Protein AF-A0A7V2CK82-F1 (afdb_monomer)

Sequence (125 aa):
MTTRARLTTVPWWSSEAFAITMSRLEQIEAMLGEEPQDVFLNFSLAMELASAGRPAEALPAFDHVLELDPKYHVAYLRKGLLLIDLGRLEEARRALTAGAAVAVECGDHHAADQMTGLLATIRGS

Structure (mmCIF, N/CA/C/O backbone):
data_AF-A0A7V2CK82-F1
#
_entry.id   AF-A0A7V2CK82-F1
#
loop_
_atom_site.group_PDB
_atom_site.id
_atom_site.type_symbol
_atom_site.label_atom_id
_atom_site.label_alt_id
_atom_site.label_comp_id
_atom_site.label_asym_id
_atom_site.label_entity_id
_atom_site.label_seq_id
_atom_site.pdbx_PDB_ins_code
_atom_site.Cartn_x
_atom_site.Cartn_y
_atom_site.Cartn_z
_atom_site.occupancy
_atom_site.B_iso_or_equiv
_atom_site.auth_seq_id
_atom_site.auth_comp_id
_atom_site.auth_asym_id
_atom_site.auth_atom_id
_atom_site.pdbx_PDB_model_num
ATOM 1 N N . MET A 1 1 ? 11.623 45.294 29.917 1.00 41.50 1 MET A N 1
ATOM 2 C CA . MET A 1 1 ? 11.638 44.634 28.593 1.00 41.50 1 MET A CA 1
ATOM 3 C C . MET A 1 1 ? 11.879 43.157 28.831 1.00 41.50 1 MET A C 1
ATOM 5 O O . MET A 1 1 ? 13.006 42.742 29.044 1.00 41.50 1 MET A O 1
ATOM 9 N N . THR A 1 2 ? 10.791 42.410 28.977 1.00 37.03 2 THR A N 1
ATOM 10 C CA . THR A 1 2 ? 10.778 41.012 29.406 1.00 37.03 2 THR A CA 1
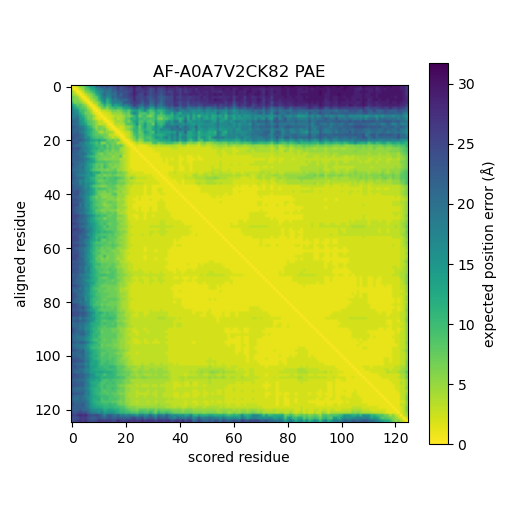ATOM 11 C C . THR A 1 2 ? 11.194 40.104 28.254 1.00 37.03 2 THR A C 1
ATOM 13 O O . THR A 1 2 ? 10.567 40.090 27.196 1.00 37.03 2 THR A O 1
ATOM 16 N N . THR A 1 3 ? 12.271 39.358 28.478 1.00 45.34 3 THR A N 1
ATOM 17 C CA . THR A 1 3 ? 12.764 38.268 27.638 1.00 45.34 3 THR A CA 1
ATOM 18 C C . THR A 1 3 ? 11.650 37.253 27.393 1.00 45.34 3 THR A C 1
ATOM 20 O O . THR A 1 3 ? 11.168 36.608 28.323 1.00 45.34 3 THR A O 1
ATOM 23 N N . ARG A 1 4 ? 11.226 37.110 26.135 1.00 46.59 4 ARG A N 1
ATOM 24 C CA . ARG A 1 4 ? 10.260 36.093 25.712 1.00 46.59 4 ARG A CA 1
ATOM 25 C C . ARG A 1 4 ? 11.002 34.759 25.614 1.00 46.59 4 ARG A C 1
ATOM 27 O O . ARG A 1 4 ? 11.637 34.471 24.603 1.00 46.59 4 ARG A O 1
ATOM 34 N N . ALA A 1 5 ? 10.976 33.980 26.692 1.00 47.84 5 ALA A N 1
ATOM 35 C CA . ALA A 1 5 ? 11.451 32.603 26.682 1.00 47.84 5 ALA A CA 1
ATOM 36 C C . ALA A 1 5 ? 10.609 31.798 25.677 1.00 47.84 5 ALA A C 1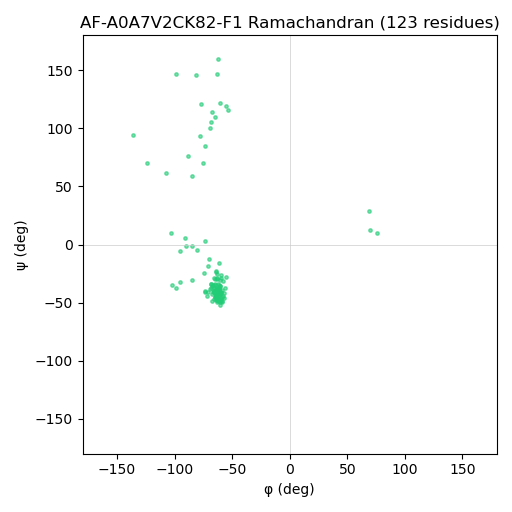
ATOM 38 O O . ALA A 1 5 ? 9.382 31.756 25.782 1.00 47.84 5 ALA A O 1
ATOM 39 N N . ARG A 1 6 ? 11.258 31.192 24.676 1.00 55.25 6 ARG A N 1
ATOM 40 C CA . ARG A 1 6 ? 10.630 30.176 23.825 1.00 55.25 6 ARG A CA 1
ATOM 41 C C . ARG A 1 6 ? 10.422 28.938 24.692 1.00 55.25 6 ARG A C 1
ATOM 43 O O . ARG A 1 6 ? 11.369 28.204 24.947 1.00 55.25 6 ARG A O 1
ATOM 50 N N . LEU A 1 7 ? 9.201 28.744 25.175 1.00 52.81 7 LEU A N 1
ATOM 51 C CA . LEU A 1 7 ? 8.780 27.469 25.739 1.00 52.81 7 LEU A CA 1
ATOM 52 C C . LEU A 1 7 ? 8.712 26.477 24.576 1.00 52.81 7 LEU A C 1
ATOM 54 O O . LEU A 1 7 ? 7.812 26.556 23.745 1.00 52.81 7 LEU A O 1
ATOM 58 N N . THR A 1 8 ? 9.684 25.576 24.478 1.00 56.44 8 THR A N 1
ATOM 59 C CA . THR A 1 8 ? 9.535 24.353 23.689 1.00 56.44 8 THR A CA 1
ATOM 60 C C . THR A 1 8 ? 8.608 23.439 24.481 1.00 56.44 8 THR A C 1
ATOM 62 O O . THR A 1 8 ? 9.059 22.647 25.307 1.00 56.44 8 THR A O 1
ATOM 65 N N . THR A 1 9 ? 7.298 23.624 24.328 1.00 69.75 9 THR A N 1
ATOM 66 C CA . THR A 1 9 ? 6.309 22.697 24.878 1.00 69.75 9 THR A CA 1
ATOM 67 C C . THR A 1 9 ? 6.474 21.370 24.166 1.00 69.75 9 THR A C 1
ATOM 69 O O . THR A 1 9 ? 6.187 21.255 22.978 1.00 69.75 9 THR A O 1
ATOM 72 N N . VAL A 1 10 ? 6.985 20.392 24.906 1.00 66.94 10 VAL A N 1
ATOM 73 C CA . VAL A 1 10 ? 7.005 18.992 24.505 1.00 66.94 10 VAL A CA 1
ATOM 74 C C . VAL A 1 10 ? 5.556 18.597 24.200 1.00 66.94 10 VAL A C 1
ATOM 76 O O . VAL A 1 10 ? 4.700 18.760 25.076 1.00 66.94 10 VAL A O 1
ATOM 79 N N . PRO A 1 11 ? 5.238 18.178 22.968 1.00 72.00 11 PRO A N 1
ATOM 80 C CA . PRO A 1 11 ? 3.862 17.898 22.617 1.00 72.00 11 PRO A CA 1
ATOM 81 C C . PRO A 1 11 ? 3.267 16.751 23.426 1.00 72.00 11 PRO A C 1
ATOM 83 O O . PRO A 1 11 ? 3.960 15.787 23.744 1.00 72.00 11 PRO A O 1
ATOM 86 N N . TRP A 1 12 ? 1.974 16.809 23.733 1.00 68.69 12 TRP A N 1
ATOM 87 C CA . TRP A 1 12 ? 1.304 15.820 24.589 1.00 68.69 12 TRP A CA 1
ATOM 88 C C . TRP A 1 12 ? 1.382 14.379 24.041 1.00 68.69 12 TRP A C 1
ATOM 90 O O . TRP A 1 12 ? 1.416 13.435 24.836 1.00 68.69 12 TRP A O 1
ATOM 100 N N . TRP A 1 13 ? 1.520 14.205 22.719 1.00 64.19 13 TRP A N 1
ATOM 101 C CA . TRP A 1 13 ? 1.725 12.901 22.076 1.00 64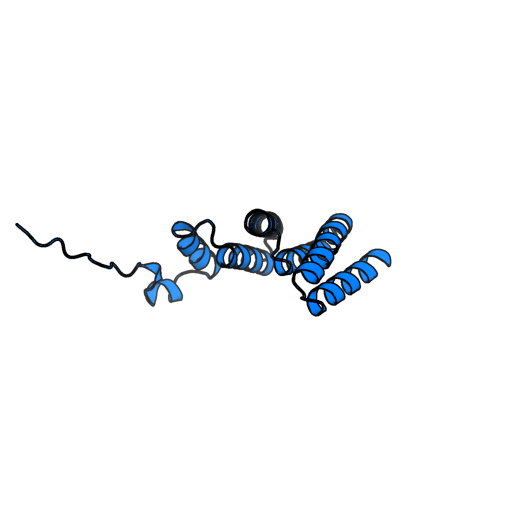.19 13 TRP A CA 1
ATOM 102 C C . TRP A 1 13 ? 3.094 12.260 22.326 1.00 64.19 13 TRP A C 1
ATOM 104 O O . TRP A 1 13 ? 3.290 11.079 22.069 1.00 64.19 13 TRP A O 1
ATOM 114 N N . SER A 1 14 ? 4.054 13.014 22.859 1.00 64.81 14 SER A N 1
ATOM 115 C CA . SER A 1 14 ? 5.371 12.481 23.231 1.00 64.81 14 SER A CA 1
ATOM 116 C C . SER A 1 14 ? 5.444 11.989 24.684 1.00 64.81 14 SER A C 1
ATOM 118 O O . SER A 1 14 ? 6.511 11.605 25.156 1.00 64.81 14 SER A O 1
ATOM 120 N N . SER A 1 15 ? 4.313 11.977 25.403 1.00 76.31 15 SER A N 1
ATOM 121 C CA . SER A 1 15 ? 4.222 11.417 26.755 1.00 76.31 15 SER A CA 1
ATOM 122 C C . SER A 1 15 ? 4.059 9.891 26.740 1.00 76.31 15 SER A C 1
ATOM 124 O O . SER A 1 15 ? 3.363 9.336 25.893 1.00 76.31 15 SER A O 1
ATOM 126 N N . GLU A 1 16 ? 4.630 9.193 27.728 1.00 65.44 16 GLU A N 1
ATOM 127 C CA . GLU A 1 16 ? 4.430 7.739 27.892 1.00 65.44 16 GLU A CA 1
ATOM 128 C C . GLU A 1 16 ? 2.944 7.371 28.050 1.00 65.44 16 GLU A C 1
ATOM 130 O O . GLU A 1 16 ? 2.500 6.325 27.582 1.00 65.44 16 GLU A O 1
ATOM 135 N N . ALA A 1 17 ? 2.144 8.264 28.639 1.00 63.12 17 ALA A N 1
ATOM 136 C CA . ALA A 1 17 ? 0.703 8.078 28.793 1.00 63.12 17 ALA A CA 1
ATOM 137 C C . ALA A 1 17 ? -0.051 8.037 27.446 1.00 63.12 17 ALA A C 1
ATOM 139 O O . ALA A 1 17 ? -1.013 7.275 27.309 1.00 63.12 17 ALA A O 1
ATOM 140 N N . PHE A 1 18 ? 0.396 8.809 26.447 1.00 65.94 18 PHE A N 1
ATOM 141 C CA . PHE A 1 18 ? -0.158 8.783 25.088 1.00 65.94 18 PHE A CA 1
ATOM 142 C C . PHE A 1 18 ? 0.078 7.429 24.412 1.00 65.94 18 PHE A C 1
ATOM 144 O O . PHE A 1 18 ? -0.852 6.842 23.860 1.00 65.94 18 PHE A O 1
ATOM 151 N N . ALA A 1 19 ? 1.299 6.898 24.525 1.00 62.31 19 ALA A N 1
ATOM 152 C CA . ALA A 1 19 ? 1.680 5.630 23.908 1.00 62.31 19 ALA A CA 1
ATOM 153 C C . ALA A 1 19 ? 0.936 4.418 24.502 1.00 62.31 19 ALA A C 1
ATOM 155 O O . ALA A 1 19 ? 0.728 3.430 23.803 1.00 62.31 19 ALA A O 1
ATOM 156 N N . ILE A 1 20 ? 0.536 4.489 25.778 1.00 69.06 20 ILE A N 1
ATOM 157 C CA . ILE A 1 20 ? -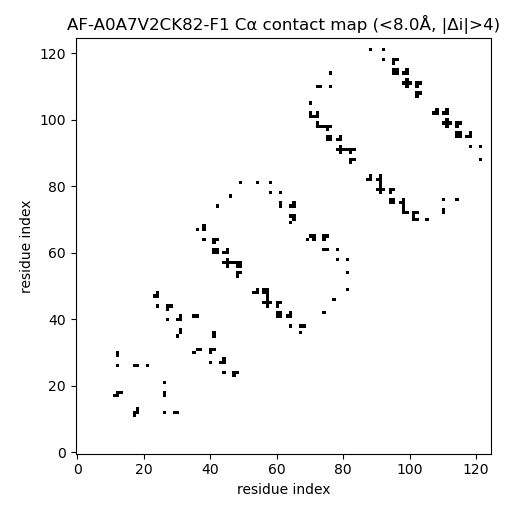0.133 3.387 26.491 1.00 69.06 20 ILE A CA 1
ATOM 158 C C . ILE A 1 20 ? -1.651 3.367 26.244 1.00 69.06 20 ILE A C 1
ATOM 160 O O . ILE A 1 20 ? -2.254 2.296 26.270 1.00 69.06 20 ILE A O 1
ATOM 164 N N . THR A 1 21 ? -2.282 4.525 26.024 1.00 76.50 21 THR A N 1
ATOM 165 C CA . THR A 1 21 ? -3.756 4.627 26.019 1.00 76.50 21 THR A CA 1
ATOM 166 C C . THR A 1 21 ? -4.367 4.523 24.624 1.00 76.50 21 THR A C 1
ATOM 168 O O . THR A 1 21 ? -5.477 4.016 24.487 1.00 76.50 21 THR A O 1
ATOM 171 N N . MET A 1 22 ? -3.670 4.998 23.592 1.00 80.12 22 MET A N 1
ATOM 172 C CA . MET A 1 22 ? -4.234 5.091 22.246 1.00 80.12 22 MET A CA 1
ATOM 173 C C . MET A 1 22 ? -3.814 3.930 21.352 1.00 80.12 22 MET A C 1
ATOM 175 O O . MET A 1 22 ? -2.681 3.447 21.421 1.00 80.12 22 MET A O 1
ATOM 179 N N . SER A 1 23 ? -4.711 3.533 20.454 1.00 89.44 23 SER A N 1
ATOM 180 C CA . SER A 1 23 ? -4.411 2.598 19.374 1.00 89.44 23 SER A CA 1
ATOM 181 C C . SER A 1 23 ? -3.352 3.161 18.422 1.00 89.44 23 SER A C 1
ATOM 183 O O . SER A 1 23 ? -3.144 4.371 18.320 1.00 89.44 23 SER A O 1
ATOM 185 N N . ARG A 1 24 ? -2.689 2.275 17.669 1.00 90.12 24 ARG A N 1
ATOM 186 C CA . ARG A 1 24 ? -1.679 2.675 16.679 1.00 90.12 24 ARG A CA 1
ATOM 187 C C . ARG A 1 24 ? -2.231 3.668 15.650 1.00 90.12 24 ARG A C 1
ATOM 189 O O . ARG A 1 24 ? -1.523 4.592 15.262 1.00 90.12 24 ARG A O 1
ATOM 196 N N . LEU A 1 25 ? -3.488 3.490 15.251 1.00 92.25 25 LEU A N 1
ATOM 197 C CA . LEU A 1 25 ? -4.170 4.347 14.288 1.00 92.25 25 LEU A CA 1
ATOM 198 C C . LEU A 1 25 ? -4.398 5.757 14.849 1.00 92.25 25 LEU A C 1
ATOM 200 O O . LEU A 1 25 ? -3.993 6.726 14.217 1.00 92.25 25 LEU A O 1
ATOM 204 N N . GLU A 1 26 ? -4.925 5.866 16.071 1.00 91.12 26 GLU A N 1
ATOM 205 C CA . GLU A 1 26 ? -5.113 7.159 16.749 1.00 91.12 26 GLU A CA 1
ATOM 206 C C . GLU A 1 26 ? -3.780 7.898 16.954 1.00 91.12 26 GLU A C 1
ATOM 208 O O . GLU A 1 26 ? -3.717 9.121 16.844 1.00 91.12 26 GLU A O 1
ATOM 213 N N . GLN A 1 27 ? -2.691 7.168 17.232 1.00 91.00 27 GLN A N 1
ATOM 214 C CA . GLN A 1 27 ? -1.360 7.771 17.362 1.00 91.00 27 GLN A CA 1
ATOM 215 C C . GLN A 1 27 ? -0.890 8.388 16.041 1.00 91.00 27 GLN A C 1
ATOM 217 O O . GLN A 1 27 ? -0.388 9.511 16.039 1.00 91.00 27 GLN A O 1
ATOM 222 N N . ILE A 1 28 ? -1.070 7.677 14.924 1.00 93.94 28 ILE A N 1
ATOM 223 C CA . ILE A 1 28 ? -0.694 8.170 13.593 1.00 93.94 28 ILE A CA 1
ATOM 224 C C . ILE A 1 28 ? -1.543 9.386 13.209 1.00 93.94 28 ILE A C 1
ATOM 226 O O . ILE A 1 28 ? -0.991 10.386 12.757 1.00 93.94 28 ILE A O 1
ATOM 230 N N . GLU A 1 29 ? -2.859 9.338 13.425 1.00 92.75 29 GLU A N 1
ATOM 231 C CA . GLU A 1 29 ? -3.765 10.456 13.125 1.00 92.75 29 GLU A CA 1
ATOM 232 C C . GLU A 1 29 ? -3.419 11.715 13.930 1.00 92.75 29 GLU A C 1
ATOM 234 O O . GLU A 1 29 ? -3.416 12.817 13.381 1.00 92.75 29 GLU A O 1
ATOM 239 N N . ALA A 1 30 ? -3.057 11.568 15.208 1.00 91.38 30 ALA A N 1
ATOM 240 C CA . ALA A 1 30 ? -2.605 12.691 16.025 1.00 91.38 30 ALA A CA 1
ATOM 241 C C . ALA A 1 30 ? -1.319 13.331 15.474 1.00 91.38 30 ALA A C 1
ATOM 243 O O . ALA A 1 30 ? -1.222 14.555 15.424 1.00 91.38 30 ALA A O 1
ATOM 244 N N . MET A 1 31 ? -0.351 12.522 15.026 1.00 92.25 31 MET A N 1
ATOM 245 C CA . MET A 1 31 ? 0.886 13.025 14.412 1.00 92.25 31 MET A CA 1
ATOM 246 C C . MET A 1 31 ? 0.615 13.720 13.069 1.00 92.25 31 MET A C 1
ATOM 248 O O . MET A 1 31 ? 1.164 14.787 12.802 1.00 92.25 31 MET A O 1
ATOM 252 N N . LEU A 1 32 ? -0.283 13.160 12.253 1.00 93.75 32 LEU A N 1
ATOM 253 C CA . LEU A 1 32 ? -0.726 13.770 10.996 1.00 93.75 32 LEU A CA 1
ATOM 254 C C . LEU A 1 32 ? -1.475 15.093 11.205 1.00 93.75 32 LEU A C 1
ATOM 256 O O . LEU A 1 32 ? -1.500 15.919 10.300 1.00 93.75 32 LEU A O 1
ATOM 260 N N . GLY A 1 33 ? -2.055 15.334 12.383 1.00 92.38 33 GLY A N 1
ATOM 261 C CA . GLY A 1 33 ? -2.631 16.638 12.723 1.00 92.38 33 GLY A CA 1
ATOM 262 C C . GLY A 1 33 ? -1.611 17.784 12.677 1.00 92.38 33 GLY A C 1
ATOM 263 O O . GLY A 1 33 ? -1.976 18.918 12.372 1.00 92.38 33 GLY A O 1
ATOM 264 N N . GLU A 1 34 ? -0.337 17.483 12.930 1.00 91.06 34 GLU A N 1
ATOM 265 C CA . GLU A 1 34 ? 0.765 18.452 12.935 1.00 91.06 34 GLU A CA 1
ATOM 266 C C . GLU A 1 34 ? 1.547 18.434 11.622 1.00 91.06 34 GLU A C 1
ATOM 268 O O . GLU A 1 34 ? 1.944 19.485 11.115 1.00 91.06 34 GLU A O 1
ATOM 273 N N . GLU A 1 35 ? 1.722 17.244 11.039 1.00 92.94 35 GLU A N 1
ATOM 274 C CA . GLU A 1 35 ? 2.436 17.033 9.777 1.00 92.94 35 GLU A CA 1
ATOM 275 C C . GLU A 1 35 ? 1.543 16.313 8.743 1.00 92.94 35 GLU A C 1
ATOM 277 O O . GLU A 1 35 ? 1.795 15.157 8.398 1.00 92.94 35 GLU A O 1
ATOM 282 N N . PRO A 1 36 ? 0.501 16.974 8.187 1.00 93.69 36 PRO A N 1
ATOM 283 C CA . PRO A 1 36 ? -0.515 16.297 7.368 1.00 93.69 36 PRO A CA 1
ATOM 284 C C . PRO A 1 36 ? 0.012 15.690 6.068 1.00 93.69 36 PRO A C 1
ATOM 286 O O . PRO A 1 36 ? -0.597 14.786 5.505 1.00 93.69 36 PRO A O 1
ATOM 289 N N . GLN A 1 37 ? 1.130 16.211 5.567 1.00 96.31 37 GLN A N 1
ATOM 290 C CA . GLN A 1 37 ? 1.736 15.816 4.295 1.00 96.31 37 GLN A CA 1
ATOM 291 C C . GLN A 1 37 ? 2.961 14.917 4.483 1.00 96.31 37 GLN A C 1
ATOM 293 O O . GLN A 1 37 ? 3.690 14.677 3.521 1.00 96.31 37 GLN A O 1
ATOM 298 N N . ASP A 1 38 ? 3.217 14.426 5.699 1.00 97.06 38 ASP A N 1
ATOM 299 C CA . ASP A 1 38 ? 4.307 13.480 5.905 1.00 97.06 38 ASP A CA 1
ATOM 300 C C . ASP A 1 38 ? 3.983 12.155 5.197 1.00 97.06 38 ASP A C 1
ATOM 302 O O . ASP A 1 38 ? 3.029 11.443 5.530 1.00 97.06 38 ASP A O 1
ATOM 306 N N . VAL A 1 39 ? 4.776 11.842 4.173 1.00 97.38 39 VAL A N 1
ATOM 307 C CA . VAL A 1 39 ? 4.589 10.668 3.309 1.00 97.38 39 VAL A CA 1
ATOM 308 C C . VAL A 1 39 ? 4.682 9.373 4.117 1.00 97.38 39 VAL A C 1
ATOM 310 O O . VAL A 1 39 ? 3.929 8.429 3.872 1.00 97.38 39 VAL A O 1
ATOM 313 N N . PHE A 1 40 ? 5.576 9.316 5.106 1.00 96.19 40 PHE A N 1
ATOM 314 C CA . PHE A 1 40 ? 5.810 8.116 5.902 1.00 96.19 40 PHE A CA 1
ATOM 315 C C . PHE A 1 40 ? 4.670 7.852 6.893 1.00 96.19 40 PHE A C 1
ATOM 317 O O . PHE A 1 40 ? 4.250 6.702 7.058 1.00 96.19 40 PHE A O 1
ATOM 324 N N . LEU A 1 41 ? 4.127 8.893 7.523 1.00 96.75 41 LEU A N 1
ATOM 325 C CA . LEU A 1 41 ? 2.962 8.796 8.400 1.00 96.75 41 LEU A CA 1
ATOM 326 C C . LEU A 1 41 ? 1.702 8.437 7.616 1.00 96.75 41 LEU A C 1
ATOM 328 O O . LEU A 1 41 ? 0.972 7.541 8.035 1.00 96.75 41 LEU A O 1
ATOM 332 N N . ASN A 1 42 ? 1.485 9.041 6.446 1.00 98.19 42 ASN A N 1
ATOM 333 C CA . ASN A 1 42 ? 0.369 8.676 5.570 1.00 98.19 42 ASN A CA 1
ATOM 334 C C . ASN A 1 42 ? 0.482 7.223 5.073 1.00 98.19 42 ASN A C 1
ATOM 336 O O . ASN A 1 42 ? -0.505 6.485 5.057 1.00 98.19 42 ASN A O 1
ATOM 340 N N . PHE A 1 43 ? 1.693 6.759 4.746 1.00 98.56 43 PHE A N 1
ATOM 341 C CA . PHE A 1 43 ? 1.927 5.355 4.403 1.00 98.56 43 PHE A CA 1
ATOM 342 C C . PHE A 1 43 ? 1.690 4.418 5.592 1.00 98.56 43 PHE A C 1
ATOM 344 O O . PHE A 1 43 ? 1.083 3.356 5.436 1.00 98.56 43 PHE A O 1
ATOM 351 N N . SER A 1 44 ? 2.112 4.824 6.790 1.00 98.12 44 SER A N 1
ATOM 352 C CA . SER A 1 44 ? 1.845 4.083 8.024 1.00 98.12 44 SER A CA 1
ATOM 353 C C . SER A 1 44 ? 0.342 3.975 8.293 1.00 98.12 44 SER A C 1
ATOM 355 O O . SER A 1 44 ? -0.133 2.889 8.611 1.00 98.12 44 SER A O 1
ATOM 357 N N . LEU A 1 45 ? -0.420 5.055 8.095 1.00 98.12 45 LEU A N 1
ATOM 358 C CA . LEU A 1 45 ? -1.879 5.048 8.214 1.00 98.12 45 LEU A CA 1
ATOM 359 C C . LEU A 1 45 ? -2.511 4.046 7.239 1.00 98.12 45 LEU A C 1
ATOM 361 O O . LEU A 1 45 ? -3.319 3.214 7.649 1.00 98.12 45 LEU A O 1
ATOM 365 N N . ALA A 1 46 ? -2.108 4.076 5.966 1.00 98.44 46 ALA A N 1
ATOM 366 C CA . ALA A 1 46 ? -2.619 3.156 4.951 1.00 98.44 46 ALA A CA 1
ATOM 367 C C . ALA A 1 46 ? -2.345 1.681 5.305 1.00 98.44 46 ALA A C 1
ATOM 369 O O . ALA A 1 46 ? -3.225 0.827 5.168 1.00 98.44 46 ALA A O 1
ATOM 370 N N . MET A 1 47 ? -1.145 1.383 5.812 1.00 98.50 47 MET A N 1
ATOM 371 C CA . MET A 1 47 ? -0.765 0.045 6.272 1.00 98.50 47 MET A CA 1
ATOM 372 C C . MET A 1 47 ? -1.589 -0.421 7.478 1.00 98.50 47 MET A C 1
ATOM 374 O O . MET A 1 47 ? -2.060 -1.559 7.489 1.00 98.50 47 MET A O 1
ATOM 378 N N . GLU A 1 48 ? -1.800 0.443 8.472 1.00 98.06 48 GLU A N 1
ATOM 379 C CA . GLU A 1 48 ? -2.613 0.117 9.650 1.00 98.06 48 GLU A CA 1
ATOM 380 C C . GLU A 1 48 ? -4.086 -0.096 9.287 1.00 98.06 48 GLU A C 1
ATOM 382 O O . GLU A 1 48 ? -4.700 -1.054 9.754 1.00 98.06 48 GLU A O 1
ATOM 387 N N . LEU A 1 49 ? -4.646 0.724 8.392 1.00 98.12 49 LEU A N 1
ATOM 388 C CA . LEU A 1 49 ? -6.003 0.536 7.869 1.00 98.12 49 LEU A CA 1
ATOM 389 C C . LEU A 1 49 ? -6.148 -0.807 7.138 1.00 98.12 49 LEU A C 1
ATOM 391 O O . LEU A 1 49 ? -7.142 -1.512 7.329 1.00 98.12 49 LEU A O 1
ATOM 395 N N . ALA A 1 50 ? -5.154 -1.189 6.329 1.00 98.00 50 ALA A N 1
ATOM 396 C CA . ALA A 1 50 ? -5.149 -2.478 5.642 1.00 98.00 50 ALA A CA 1
ATOM 397 C 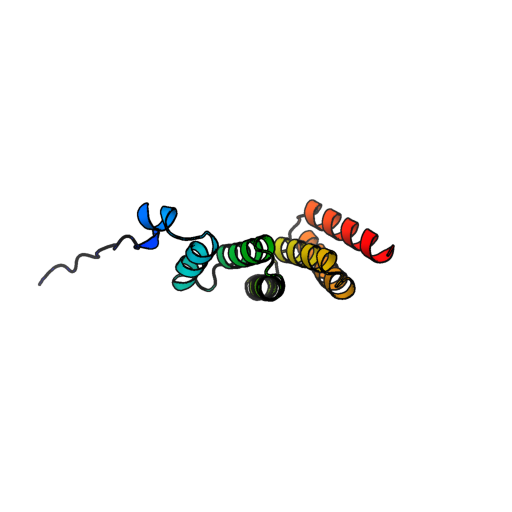C . ALA A 1 50 ? -5.094 -3.646 6.642 1.00 98.00 50 ALA A C 1
ATOM 399 O O . ALA A 1 50 ? -5.894 -4.576 6.545 1.00 98.00 50 ALA A O 1
ATOM 400 N N . SER A 1 51 ? -4.203 -3.563 7.636 1.00 96.44 51 SER A N 1
ATOM 401 C CA . SER A 1 51 ? -4.052 -4.561 8.706 1.00 96.44 51 SER A CA 1
ATOM 402 C C . SER A 1 51 ? -5.318 -4.702 9.560 1.00 96.44 51 SER A C 1
ATOM 404 O O . SER A 1 51 ? -5.719 -5.806 9.923 1.00 96.44 51 SER A O 1
ATOM 406 N N . ALA A 1 52 ? -6.011 -3.589 9.812 1.00 96.12 52 ALA A N 1
ATOM 407 C CA . ALA A 1 52 ? -7.277 -3.550 10.538 1.00 96.12 52 ALA A CA 1
ATOM 408 C C . ALA A 1 52 ? -8.479 -4.077 9.728 1.00 96.12 52 ALA A C 1
ATOM 410 O O . ALA A 1 52 ? -9.612 -4.007 10.204 1.00 96.12 52 ALA A O 1
ATOM 411 N N . GLY A 1 53 ? -8.274 -4.569 8.500 1.00 96.50 53 GLY A N 1
ATOM 412 C CA . GLY A 1 53 ? -9.355 -5.068 7.652 1.00 96.50 53 GLY A CA 1
ATOM 413 C C . GLY A 1 53 ? -10.291 -3.964 7.156 1.00 96.50 53 GLY A C 1
ATOM 414 O O . GLY A 1 53 ? -11.467 -4.227 6.908 1.00 96.50 53 GLY A O 1
ATOM 415 N N . ARG A 1 54 ? -9.781 -2.732 6.993 1.00 98.06 54 ARG A N 1
ATOM 416 C CA . ARG A 1 54 ? -10.512 -1.556 6.482 1.00 98.06 54 ARG A CA 1
ATOM 417 C C . ARG A 1 54 ? -10.055 -1.194 5.057 1.00 98.06 54 ARG A C 1
ATOM 419 O O . ARG A 1 54 ? -9.554 -0.093 4.819 1.00 98.06 54 ARG A O 1
ATOM 426 N N . PRO A 1 55 ? -10.226 -2.086 4.059 1.00 97.81 55 PRO A N 1
ATOM 427 C CA . PRO A 1 55 ? -9.706 -1.880 2.704 1.00 97.81 55 PRO A CA 1
ATOM 428 C C . PRO A 1 55 ? -10.315 -0.668 1.988 1.00 97.81 55 PRO A C 1
ATOM 430 O O . PRO A 1 55 ? -9.655 -0.057 1.150 1.00 97.81 55 PRO A O 1
ATOM 433 N N . ALA A 1 56 ? -11.562 -0.313 2.318 1.00 97.94 56 ALA A N 1
ATOM 434 C CA . ALA A 1 56 ? -12.250 0.845 1.750 1.00 97.94 56 ALA A CA 1
ATOM 435 C C . ALA A 1 56 ? -11.562 2.176 2.100 1.00 97.94 56 ALA A C 1
ATOM 437 O O . ALA A 1 56 ? -11.688 3.135 1.347 1.00 97.94 56 ALA A O 1
ATOM 438 N N . GLU A 1 57 ? -10.817 2.215 3.205 1.00 98.12 57 GLU A N 1
ATOM 439 C CA . GLU A 1 57 ? -10.082 3.392 3.676 1.00 98.12 57 GLU A CA 1
ATOM 440 C C . GLU A 1 57 ? -8.587 3.280 3.360 1.00 98.12 57 GLU A C 1
ATOM 442 O O . GLU A 1 57 ? -7.951 4.264 2.995 1.00 98.12 57 GLU A O 1
ATOM 447 N N . ALA A 1 58 ? -8.028 2.068 3.408 1.00 98.56 58 ALA A N 1
ATOM 448 C CA . ALA A 1 58 ? -6.624 1.833 3.086 1.00 98.56 58 ALA A CA 1
ATOM 449 C C . ALA A 1 58 ? -6.278 2.162 1.625 1.00 98.56 58 ALA A C 1
ATOM 451 O O . ALA A 1 58 ? -5.237 2.754 1.356 1.00 98.56 58 ALA A O 1
ATOM 452 N N . LEU A 1 59 ? -7.138 1.795 0.666 1.00 98.62 59 LEU A N 1
ATOM 453 C CA . LEU A 1 59 ? -6.893 2.066 -0.755 1.00 98.62 59 LEU A CA 1
ATOM 454 C C . LEU A 1 59 ? -6.770 3.566 -1.077 1.00 98.62 59 LEU A C 1
ATOM 456 O O . LEU A 1 59 ? -5.755 3.929 -1.673 1.00 98.62 59 LEU A O 1
ATOM 460 N N . PRO A 1 60 ? -7.719 4.438 -0.680 1.00 98.31 60 PRO A N 1
ATOM 461 C CA . PRO A 1 60 ? -7.557 5.875 -0.875 1.00 98.31 60 PRO A CA 1
ATOM 462 C C . PRO A 1 60 ? -6.396 6.457 -0.056 1.00 98.31 60 PRO A C 1
ATOM 464 O O . PRO A 1 60 ? -5.761 7.399 -0.517 1.00 98.31 60 PRO A O 1
ATOM 467 N N . ALA A 1 61 ? -6.051 5.886 1.104 1.00 98.12 61 ALA A N 1
ATOM 468 C CA . ALA A 1 61 ? -4.859 6.304 1.844 1.00 98.12 61 ALA A CA 1
ATOM 469 C C . ALA A 1 61 ? -3.557 5.986 1.078 1.00 98.12 61 ALA A C 1
ATOM 471 O O . ALA A 1 61 ? -2.662 6.825 1.019 1.00 98.12 61 ALA A O 1
ATOM 472 N N . PHE A 1 62 ? -3.457 4.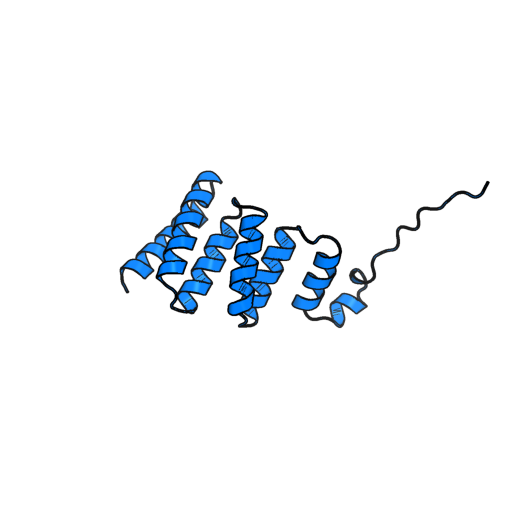821 0.423 1.00 98.69 62 PHE A N 1
ATOM 473 C CA . PHE A 1 62 ? -2.335 4.537 -0.481 1.00 98.69 62 PHE A CA 1
ATOM 474 C C . PHE A 1 62 ? -2.314 5.481 -1.684 1.00 98.69 62 PHE A C 1
ATOM 476 O O . PHE A 1 62 ? -1.236 5.904 -2.087 1.00 98.69 62 PHE A O 1
ATOM 483 N N . ASP A 1 63 ? -3.473 5.822 -2.250 1.00 98.62 63 ASP A N 1
ATOM 484 C CA . ASP A 1 63 ? -3.544 6.816 -3.325 1.00 98.62 63 ASP A CA 1
ATOM 485 C C . ASP A 1 63 ? -3.029 8.179 -2.873 1.00 98.62 63 ASP A C 1
ATOM 487 O O . ASP A 1 63 ? -2.221 8.782 -3.571 1.00 98.62 63 ASP A O 1
ATOM 491 N N . HIS A 1 64 ? -3.387 8.611 -1.666 1.00 98.25 64 HIS A N 1
ATOM 492 C CA . HIS A 1 64 ? -2.887 9.862 -1.115 1.00 98.25 64 HIS A CA 1
ATOM 493 C C . HIS A 1 64 ? -1.357 9.871 -0.949 1.00 98.25 64 HIS A C 1
ATOM 495 O O . HIS A 1 64 ? -0.699 10.849 -1.299 1.00 98.25 64 HIS A O 1
ATOM 501 N N . VAL A 1 65 ? -0.759 8.763 -0.496 1.00 98.75 65 VAL A N 1
ATOM 502 C CA . VAL A 1 65 ? 0.710 8.620 -0.444 1.00 98.75 65 VAL A CA 1
ATOM 503 C C . VAL A 1 65 ? 1.331 8.817 -1.826 1.00 98.75 65 VAL A C 1
ATOM 505 O O . VAL A 1 65 ? 2.348 9.494 -1.948 1.00 98.75 65 VAL A O 1
ATOM 508 N N . LEU A 1 66 ? 0.711 8.257 -2.865 1.00 98.56 66 LEU A N 1
ATOM 509 C CA . LEU A 1 66 ? 1.187 8.351 -4.246 1.00 98.56 66 LEU A CA 1
ATOM 510 C C . LEU A 1 66 ? 0.949 9.728 -4.881 1.00 98.56 66 LEU A C 1
ATOM 512 O O . LEU A 1 66 ? 1.669 10.101 -5.804 1.00 98.56 66 LEU A O 1
ATOM 516 N N . GLU A 1 67 ? -0.030 10.490 -4.396 1.00 98.38 67 GLU A N 1
ATOM 517 C CA . GLU A 1 67 ? -0.213 11.900 -4.753 1.00 98.38 67 GLU A CA 1
ATOM 518 C C . GLU A 1 67 ? 0.886 12.782 -4.145 1.00 98.38 67 GLU A C 1
ATOM 520 O O . GLU A 1 67 ? 1.386 13.685 -4.818 1.00 98.38 67 GLU A O 1
ATOM 525 N N . LEU A 1 68 ? 1.269 12.520 -2.889 1.00 98.12 68 LEU A N 1
ATOM 526 C CA . LEU A 1 68 ? 2.335 13.248 -2.195 1.00 98.12 68 LEU A CA 1
ATOM 527 C C . LEU A 1 68 ? 3.723 12.896 -2.745 1.00 98.12 68 LEU A C 1
ATOM 529 O O . LEU A 1 68 ? 4.543 13.785 -2.978 1.00 98.12 68 LEU A O 1
ATOM 533 N N . ASP A 1 69 ? 3.979 11.606 -2.966 1.00 98.25 69 ASP A N 1
ATOM 534 C CA . ASP A 1 69 ? 5.215 11.097 -3.550 1.00 98.25 69 ASP A CA 1
ATOM 535 C C . ASP A 1 69 ? 4.931 10.008 -4.602 1.00 98.25 69 ASP A C 1
ATOM 537 O O . ASP A 1 69 ? 4.863 8.811 -4.291 1.00 98.25 69 ASP A O 1
ATOM 541 N N . PRO A 1 70 ? 4.848 10.393 -5.890 1.00 98.25 70 PRO A N 1
ATOM 542 C CA . PRO A 1 70 ? 4.664 9.449 -6.987 1.00 98.25 70 PRO A CA 1
ATOM 543 C C . PRO A 1 70 ? 5.798 8.428 -7.134 1.00 98.25 70 PRO A C 1
ATOM 545 O O . PRO A 1 70 ? 5.616 7.431 -7.837 1.00 98.25 70 PRO A O 1
ATOM 548 N N . LYS A 1 71 ? 6.962 8.665 -6.508 1.00 97.75 71 LYS A N 1
ATOM 549 C CA . LYS A 1 71 ? 8.117 7.762 -6.539 1.00 97.75 71 LYS A CA 1
ATOM 550 C C . LYS A 1 71 ? 8.118 6.738 -5.408 1.00 97.75 71 LYS A C 1
ATOM 552 O O . LYS A 1 71 ? 9.002 5.885 -5.374 1.00 97.75 71 LYS A O 1
ATOM 557 N N . TYR A 1 72 ? 7.125 6.765 -4.520 1.00 97.94 72 TYR A N 1
ATOM 558 C CA . TYR A 1 72 ? 7.016 5.825 -3.409 1.00 97.94 72 TYR A CA 1
ATOM 559 C C . TYR A 1 72 ? 6.536 4.441 -3.891 1.00 97.94 72 TYR A C 1
ATOM 561 O O . TYR A 1 72 ? 5.414 4.002 -3.625 1.00 97.94 72 TYR A O 1
ATOM 569 N N . HIS A 1 73 ? 7.390 3.722 -4.628 1.00 98.06 73 HIS A N 1
ATOM 570 C CA . HIS A 1 73 ? 7.080 2.437 -5.277 1.00 98.06 73 HIS A CA 1
ATOM 571 C C . HIS A 1 73 ? 6.557 1.368 -4.308 1.00 98.06 73 HIS A C 1
ATOM 573 O O . HIS A 1 73 ? 5.743 0.523 -4.684 1.00 98.06 73 HIS A O 1
ATOM 579 N N . VAL A 1 74 ? 6.949 1.444 -3.034 1.00 98.06 74 VAL A N 1
ATOM 580 C CA . VAL A 1 74 ? 6.454 0.562 -1.968 1.00 98.06 74 VAL A CA 1
ATOM 581 C C . VAL A 1 74 ? 4.936 0.704 -1.762 1.00 98.06 74 VAL A C 1
ATOM 583 O O . VAL A 1 74 ? 4.265 -0.300 -1.519 1.00 98.06 74 VAL A O 1
ATOM 586 N N . ALA A 1 75 ? 4.358 1.902 -1.915 1.00 98.56 75 ALA A N 1
ATOM 587 C CA . ALA A 1 75 ? 2.909 2.101 -1.804 1.00 98.56 75 ALA A CA 1
ATOM 588 C C . ALA A 1 75 ? 2.149 1.444 -2.963 1.00 98.56 75 ALA A C 1
ATOM 590 O O . ALA A 1 75 ? 1.117 0.816 -2.722 1.00 98.56 75 ALA A O 1
ATOM 591 N N . TYR A 1 76 ? 2.684 1.474 -4.189 1.00 98.69 76 TYR A N 1
ATOM 592 C CA . TYR A 1 76 ? 2.100 0.731 -5.312 1.00 98.69 76 TYR A CA 1
ATOM 593 C C . TYR A 1 76 ? 2.081 -0.777 -5.055 1.00 98.69 76 TYR A C 1
ATOM 595 O O . TYR A 1 76 ? 1.062 -1.424 -5.300 1.00 98.69 76 TYR A O 1
ATOM 603 N N . LEU A 1 77 ? 3.179 -1.337 -4.533 1.00 98.62 77 LEU A N 1
ATOM 604 C CA . LEU A 1 77 ? 3.261 -2.757 -4.191 1.00 98.62 77 LEU A CA 1
ATOM 605 C C . LEU A 1 77 ? 2.217 -3.138 -3.131 1.00 98.62 77 LEU A C 1
ATOM 607 O O . LEU A 1 77 ? 1.478 -4.106 -3.315 1.00 98.62 77 LEU A O 1
ATOM 611 N N . ARG A 1 78 ? 2.128 -2.376 -2.033 1.00 98.69 78 ARG A N 1
ATOM 612 C CA . ARG A 1 78 ? 1.166 -2.643 -0.949 1.00 98.69 78 ARG A CA 1
ATOM 613 C C . ARG A 1 78 ? -0.279 -2.499 -1.414 1.00 98.69 78 ARG A C 1
ATOM 615 O O . ARG A 1 78 ? -1.086 -3.386 -1.144 1.00 98.69 78 ARG A O 1
ATOM 622 N N . LYS A 1 79 ? -0.581 -1.451 -2.184 1.00 98.69 79 LYS A N 1
ATOM 623 C CA . LYS A 1 79 ? -1.885 -1.265 -2.826 1.00 98.69 79 LYS A CA 1
ATOM 624 C C . LYS A 1 79 ? -2.220 -2.434 -3.755 1.00 98.69 79 LYS A C 1
ATOM 626 O O . LYS A 1 79 ? -3.331 -2.953 -3.710 1.00 98.69 79 LYS A O 1
ATOM 631 N N . GLY A 1 80 ? -1.265 -2.866 -4.578 1.00 98.50 80 GLY A N 1
ATOM 632 C CA . GLY A 1 80 ? -1.419 -3.986 -5.504 1.00 98.50 80 GLY A CA 1
ATOM 633 C C . GLY A 1 80 ? -1.749 -5.301 -4.800 1.00 98.50 80 GLY A C 1
ATOM 634 O O . GLY A 1 80 ? -2.698 -5.971 -5.195 1.00 98.50 80 GLY A O 1
ATOM 635 N N . LEU A 1 81 ? -1.025 -5.633 -3.727 1.00 98.50 81 LEU A N 1
ATOM 636 C CA . LEU A 1 81 ? -1.295 -6.813 -2.896 1.00 98.50 81 LEU A CA 1
ATOM 637 C C . LEU A 1 81 ? -2.693 -6.765 -2.271 1.00 98.50 81 LEU A C 1
ATOM 639 O O . LEU A 1 81 ? -3.456 -7.712 -2.419 1.00 98.50 81 LEU A O 1
ATOM 643 N N . LEU A 1 82 ? -3.065 -5.632 -1.667 1.00 98.62 82 LEU A N 1
ATOM 644 C CA . LEU A 1 82 ? -4.400 -5.465 -1.092 1.00 98.62 82 LEU A CA 1
ATOM 645 C C . LEU A 1 82 ? -5.502 -5.639 -2.151 1.00 98.62 82 LEU A C 1
ATOM 647 O O . LEU A 1 82 ? -6.535 -6.243 -1.888 1.00 98.62 82 LEU A O 1
ATOM 651 N N . LEU A 1 83 ? -5.294 -5.137 -3.370 1.00 98.56 83 LEU A N 1
ATOM 652 C CA . LEU A 1 83 ? -6.249 -5.308 -4.468 1.00 98.56 83 LEU A CA 1
ATOM 653 C C . LEU A 1 83 ? -6.350 -6.763 -4.948 1.00 98.56 83 LEU A C 1
ATOM 655 O O . LEU A 1 83 ? -7.447 -7.181 -5.320 1.00 98.56 83 LEU A O 1
ATOM 659 N N . ILE A 1 84 ? -5.252 -7.529 -4.924 1.00 97.69 84 ILE A N 1
ATOM 660 C CA . ILE A 1 84 ? -5.273 -8.976 -5.194 1.00 97.69 84 ILE A CA 1
ATOM 661 C C . ILE A 1 84 ? -6.132 -9.686 -4.146 1.00 97.69 84 ILE A C 1
ATOM 663 O O . ILE A 1 84 ? -7.032 -10.434 -4.523 1.00 97.69 84 ILE A O 1
ATOM 667 N N . ASP A 1 85 ? -5.913 -9.402 -2.860 1.00 97.06 85 ASP A N 1
ATOM 668 C CA . ASP A 1 85 ? -6.658 -10.024 -1.756 1.00 97.06 85 ASP A CA 1
ATOM 669 C C . ASP A 1 85 ? -8.168 -9.738 -1.840 1.00 97.06 85 ASP A C 1
ATOM 671 O O . ASP A 1 85 ? -8.997 -10.565 -1.465 1.00 97.06 85 ASP A O 1
ATOM 675 N N . LEU A 1 86 ? -8.539 -8.579 -2.391 1.00 97.19 86 LEU A N 1
ATOM 676 C CA . LEU A 1 86 ? -9.929 -8.178 -2.633 1.00 97.19 86 LEU A CA 1
ATOM 677 C C . LEU A 1 86 ? -10.512 -8.707 -3.956 1.00 97.19 86 LEU A C 1
ATOM 679 O O . LEU A 1 86 ? -11.658 -8.394 -4.280 1.00 97.19 86 LEU A O 1
ATOM 683 N N . GLY A 1 87 ? -9.738 -9.439 -4.763 1.00 96.88 87 GLY A N 1
ATOM 684 C CA . GLY A 1 87 ? -10.150 -9.916 -6.088 1.00 96.88 87 GLY A CA 1
ATOM 685 C C . GLY A 1 87 ? -10.285 -8.814 -7.150 1.00 96.88 87 GLY A C 1
ATOM 686 O O . GLY A 1 87 ? -10.816 -9.050 -8.235 1.00 96.88 87 GLY A O 1
ATOM 687 N N . ARG A 1 88 ? -9.795 -7.598 -6.881 1.00 97.75 88 ARG A N 1
ATOM 688 C CA . ARG A 1 88 ? -9.839 -6.440 -7.795 1.00 97.75 88 ARG A CA 1
ATOM 689 C C . ARG A 1 88 ? -8.654 -6.474 -8.763 1.00 97.75 88 ARG A C 1
ATOM 691 O O . ARG A 1 88 ? -7.832 -5.557 -8.818 1.00 97.75 88 ARG A O 1
ATOM 698 N N . LEU A 1 89 ? -8.568 -7.554 -9.538 1.00 97.62 89 LEU A N 1
ATOM 699 C CA . LEU A 1 89 ? -7.373 -7.926 -10.303 1.00 97.62 89 LEU A CA 1
ATOM 700 C C . LEU A 1 89 ? -6.952 -6.892 -11.358 1.00 97.62 89 LEU A C 1
ATOM 702 O O . LEU A 1 89 ? -5.764 -6.616 -11.510 1.00 97.62 89 LEU A O 1
ATOM 706 N N . GLU A 1 90 ? -7.900 -6.255 -12.050 1.00 97.06 90 GLU A N 1
ATOM 707 C CA . GLU A 1 90 ? -7.569 -5.221 -13.044 1.00 97.06 90 GLU A CA 1
ATOM 708 C C . GLU A 1 90 ? -6.959 -3.963 -12.417 1.00 97.06 90 GLU A C 1
ATOM 710 O O . GLU A 1 90 ? -6.083 -3.324 -13.002 1.00 97.06 90 GLU A O 1
ATOM 715 N N . GLU A 1 91 ? -7.402 -3.598 -11.216 1.00 97.94 91 GLU A N 1
ATOM 716 C CA . GLU A 1 91 ? -6.821 -2.484 -10.471 1.00 97.94 91 GLU A CA 1
ATOM 717 C C . GLU A 1 91 ? -5.454 -2.854 -9.908 1.00 97.94 91 GLU A C 1
ATOM 719 O O . GLU A 1 91 ? -4.524 -2.053 -10.017 1.00 97.94 91 GLU A O 1
ATOM 724 N N . ALA A 1 92 ? -5.308 -4.079 -9.389 1.00 98.38 92 ALA A N 1
ATOM 725 C CA . ALA A 1 92 ? -4.020 -4.604 -8.949 1.00 98.38 92 ALA A CA 1
ATOM 726 C C . ALA A 1 92 ? -2.999 -4.573 -10.092 1.00 98.38 92 ALA A C 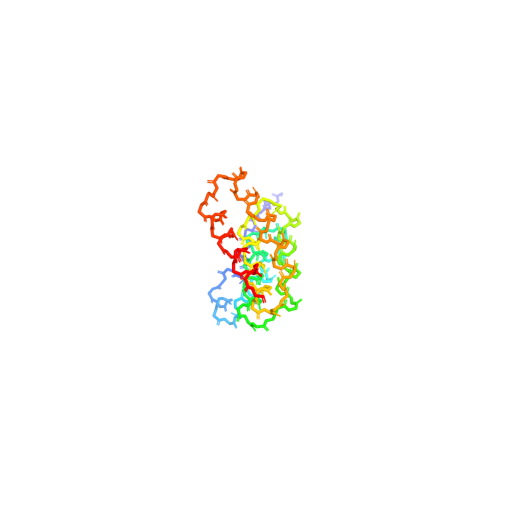1
ATOM 728 O O . ALA A 1 92 ? -1.890 -4.070 -9.921 1.00 98.38 92 ALA A O 1
ATOM 729 N N . ARG A 1 93 ? -3.395 -5.022 -11.290 1.00 98.06 93 ARG A N 1
ATOM 730 C CA . ARG A 1 93 ? -2.548 -5.008 -12.487 1.00 98.06 93 ARG A CA 1
ATOM 731 C C . ARG A 1 93 ? -2.071 -3.600 -12.828 1.00 98.06 93 ARG A C 1
ATOM 733 O O . ARG A 1 93 ? -0.891 -3.421 -13.124 1.00 98.06 93 ARG A O 1
ATOM 740 N N . ARG A 1 94 ? -2.955 -2.598 -12.777 1.00 98.19 94 ARG A N 1
ATOM 741 C CA . ARG A 1 94 ? -2.577 -1.195 -13.012 1.00 98.19 94 ARG A CA 1
ATOM 742 C C . ARG A 1 94 ? -1.586 -0.699 -11.960 1.00 98.19 94 ARG A C 1
ATOM 744 O O . ARG A 1 94 ? -0.539 -0.179 -12.338 1.00 98.19 94 ARG A O 1
ATOM 751 N N . ALA A 1 95 ? -1.886 -0.908 -10.677 1.00 98.25 95 ALA A N 1
ATOM 752 C CA . ALA A 1 95 ? -1.032 -0.463 -9.577 1.00 98.25 95 ALA A CA 1
ATOM 753 C C . ALA A 1 95 ? 0.365 -1.101 -9.639 1.00 98.25 95 ALA A C 1
ATOM 755 O O . ALA A 1 95 ? 1.362 -0.389 -9.601 1.00 98.25 95 ALA A O 1
ATOM 756 N N . LEU A 1 96 ? 0.442 -2.421 -9.820 1.00 98.50 96 LEU A N 1
ATOM 757 C CA . LEU A 1 96 ? 1.708 -3.155 -9.890 1.00 98.50 96 LEU A CA 1
ATOM 758 C C . LEU A 1 96 ? 2.519 -2.813 -11.144 1.00 98.50 96 LEU A C 1
ATOM 760 O O . LEU A 1 96 ? 3.740 -2.741 -11.072 1.00 98.50 96 LEU A O 1
ATOM 764 N N . THR A 1 97 ? 1.865 -2.570 -12.287 1.00 98.44 97 THR A N 1
ATOM 765 C CA . THR A 1 97 ? 2.568 -2.159 -13.518 1.00 98.44 97 THR A CA 1
ATOM 766 C C . THR A 1 97 ? 3.211 -0.784 -13.344 1.00 98.44 97 THR A C 1
ATOM 768 O O . THR A 1 97 ? 4.381 -0.614 -13.680 1.00 98.44 97 THR A O 1
ATOM 771 N N . ALA A 1 98 ? 2.469 0.184 -12.796 1.00 98.31 98 ALA A N 1
ATOM 772 C CA . ALA A 1 98 ? 3.003 1.512 -12.505 1.00 98.31 98 ALA A CA 1
ATOM 773 C C . ALA A 1 98 ? 4.126 1.440 -11.458 1.00 98.31 98 ALA A C 1
ATOM 775 O O . ALA A 1 98 ? 5.216 1.956 -11.688 1.00 98.31 98 ALA A O 1
ATOM 776 N N . GLY A 1 99 ? 3.896 0.720 -10.356 1.00 98.44 99 GLY A N 1
ATOM 777 C CA . GLY A 1 99 ? 4.879 0.546 -9.291 1.00 98.44 99 GLY A CA 1
ATOM 778 C C . GLY A 1 99 ? 6.176 -0.107 -9.753 1.00 98.44 99 GLY A C 1
ATOM 779 O O . GLY A 1 99 ? 7.246 0.339 -9.354 1.00 98.44 99 GLY A O 1
ATOM 780 N N . ALA A 1 100 ? 6.108 -1.120 -10.623 1.00 98.38 100 ALA A N 1
ATOM 781 C CA . ALA A 1 100 ? 7.296 -1.774 -11.165 1.00 98.38 100 ALA A CA 1
ATOM 782 C C . ALA A 1 100 ? 8.141 -0.812 -12.013 1.00 98.38 100 ALA A C 1
ATOM 784 O O . ALA A 1 100 ? 9.363 -0.806 -11.885 1.00 98.38 100 ALA A O 1
ATOM 785 N N . ALA A 1 101 ? 7.504 0.027 -12.838 1.00 98.25 101 ALA A N 1
ATOM 786 C CA . ALA A 1 101 ? 8.210 1.044 -13.616 1.00 98.25 101 ALA A CA 1
ATOM 787 C C . ALA A 1 101 ? 8.919 2.055 -12.700 1.00 98.25 101 ALA A C 1
ATOM 789 O O . ALA A 1 101 ? 10.116 2.287 -12.856 1.00 98.25 101 ALA A O 1
ATOM 790 N N . VAL A 1 102 ? 8.215 2.567 -11.686 1.00 98.25 102 VAL A N 1
ATOM 791 C CA . VAL A 1 102 ? 8.785 3.493 -10.694 1.00 98.25 102 VAL A CA 1
ATOM 792 C C . VAL A 1 102 ? 9.926 2.840 -9.907 1.00 98.25 102 VAL A C 1
ATOM 794 O O . VAL A 1 102 ? 10.968 3.455 -9.712 1.00 98.25 102 VAL A O 1
ATOM 797 N N . ALA A 1 103 ? 9.783 1.577 -9.498 1.00 98.06 103 ALA A N 1
ATOM 798 C CA . ALA A 1 103 ? 10.831 0.851 -8.782 1.00 98.06 103 ALA A CA 1
ATOM 799 C C . ALA A 1 103 ? 12.119 0.729 -9.614 1.00 98.06 103 ALA A C 1
ATOM 801 O O . ALA A 1 103 ? 13.210 0.937 -9.086 1.00 98.06 103 ALA A O 1
ATOM 802 N N . VAL A 1 104 ? 12.004 0.471 -10.925 1.00 98.00 104 VAL A N 1
ATOM 803 C CA . VAL A 1 104 ? 13.154 0.483 -11.846 1.00 98.00 104 VAL A CA 1
ATOM 804 C C . VAL A 1 104 ? 13.786 1.872 -11.922 1.00 98.00 104 VAL A C 1
ATOM 806 O O . VAL A 1 104 ? 15.008 1.981 -11.839 1.00 98.00 104 VAL A O 1
ATOM 809 N N . GLU A 1 105 ? 12.983 2.931 -12.045 1.00 97.00 105 GLU A N 1
ATOM 810 C CA . GLU A 1 105 ? 13.481 4.315 -12.059 1.00 97.00 105 GLU A CA 1
ATOM 811 C C . GLU A 1 105 ? 14.220 4.686 -10.764 1.00 97.00 105 GLU A C 1
ATOM 813 O O . GLU A 1 105 ? 15.216 5.410 -10.799 1.00 97.00 105 GLU A O 1
ATOM 818 N N . CYS A 1 106 ? 13.760 4.165 -9.626 1.00 94.94 106 CYS A N 1
ATOM 819 C CA . CYS A 1 106 ? 14.379 4.341 -8.315 1.00 94.94 106 CYS A CA 1
ATOM 820 C C . CYS A 1 106 ? 15.581 3.409 -8.063 1.00 94.94 106 CYS A C 1
ATOM 822 O O . CYS A 1 106 ? 16.239 3.544 -7.032 1.00 94.94 106 CYS A O 1
ATOM 824 N N . GLY A 1 107 ? 15.885 2.480 -8.978 1.00 97.12 107 GLY A N 1
ATOM 825 C CA . GLY A 1 107 ? 16.967 1.498 -8.836 1.00 97.12 107 GLY A CA 1
ATOM 826 C C . GLY A 1 107 ? 16.659 0.335 -7.883 1.00 97.12 107 GLY A C 1
ATOM 827 O O . GLY A 1 107 ? 17.553 -0.453 -7.571 1.00 97.12 107 GLY A O 1
ATOM 828 N N . ASP A 1 108 ? 15.412 0.193 -7.429 1.00 97.19 108 ASP A N 1
ATOM 829 C CA . ASP A 1 108 ? 14.960 -0.931 -6.605 1.00 97.19 108 ASP A CA 1
ATOM 830 C C . ASP A 1 108 ? 14.484 -2.088 -7.493 1.00 97.19 108 ASP A C 1
ATOM 832 O O . ASP A 1 108 ? 13.291 -2.348 -7.687 1.00 97.19 108 ASP A O 1
ATOM 836 N N . HIS A 1 109 ? 15.456 -2.800 -8.060 1.00 95.31 109 HIS A N 1
ATOM 837 C CA . HIS A 1 109 ? 15.188 -3.958 -8.911 1.00 95.31 109 HIS A CA 1
ATOM 838 C C . HIS A 1 109 ? 14.491 -5.096 -8.157 1.00 95.31 109 HIS A C 1
ATOM 840 O O . HIS A 1 109 ? 13.693 -5.814 -8.752 1.00 95.31 109 HIS A O 1
ATOM 846 N N . HIS A 1 110 ? 14.725 -5.234 -6.847 1.00 96.44 110 HIS A N 1
ATOM 847 C CA . HIS A 1 110 ? 14.070 -6.266 -6.048 1.00 96.44 110 HIS A CA 1
ATOM 848 C C . HIS A 1 110 ? 12.554 -6.045 -5.990 1.00 96.44 110 HIS A C 1
ATOM 850 O O . HIS A 1 110 ? 11.782 -6.969 -6.256 1.00 96.44 110 HIS A O 1
ATOM 856 N N . ALA A 1 111 ? 12.120 -4.816 -5.701 1.00 95.69 111 ALA A N 1
ATOM 857 C CA . ALA A 1 111 ? 10.702 -4.475 -5.700 1.00 95.69 111 ALA A CA 1
ATOM 858 C C . ALA A 1 111 ? 10.082 -4.576 -7.106 1.00 95.69 111 ALA A C 1
ATOM 860 O O . ALA A 1 111 ? 8.948 -5.042 -7.247 1.00 95.69 111 ALA A O 1
ATOM 861 N N . ALA A 1 112 ? 10.821 -4.190 -8.152 1.00 97.88 112 ALA A N 1
ATOM 862 C CA . ALA A 1 112 ? 10.367 -4.323 -9.537 1.00 97.88 112 ALA A CA 1
ATOM 863 C C . ALA A 1 112 ? 10.134 -5.791 -9.938 1.00 97.88 112 ALA A C 1
ATOM 865 O O . ALA A 1 112 ? 9.087 -6.125 -10.505 1.00 97.88 112 ALA A O 1
ATOM 866 N N . ASP A 1 113 ? 11.071 -6.678 -9.599 1.00 97.94 113 ASP A N 1
ATOM 867 C CA . ASP A 1 113 ? 10.965 -8.115 -9.859 1.00 97.94 113 ASP A CA 1
ATOM 868 C C . ASP A 1 113 ? 9.810 -8.733 -9.068 1.00 97.94 113 ASP A C 1
ATOM 870 O O . ASP A 1 113 ? 9.024 -9.509 -9.617 1.00 97.94 113 ASP A O 1
ATOM 874 N N . GLN A 1 114 ? 9.640 -8.338 -7.802 1.00 97.94 114 GLN A N 1
ATOM 875 C CA . GLN A 1 114 ? 8.517 -8.779 -6.978 1.00 97.94 114 GLN A CA 1
ATOM 876 C C . GLN A 1 114 ? 7.169 -8.402 -7.609 1.00 97.94 114 GLN A C 1
ATOM 878 O O . GLN A 1 114 ? 6.289 -9.255 -7.749 1.00 97.94 114 GLN A O 1
ATOM 883 N N . MET A 1 115 ? 7.001 -7.143 -8.022 1.00 98.06 115 MET A N 1
ATOM 884 C CA . MET A 1 115 ? 5.771 -6.678 -8.671 1.00 98.06 115 MET A CA 1
ATOM 885 C C . MET A 1 115 ? 5.536 -7.371 -10.016 1.00 98.06 115 MET A C 1
ATOM 887 O O . MET A 1 115 ? 4.403 -7.737 -10.330 1.00 98.06 115 MET A O 1
ATOM 891 N N . THR A 1 116 ? 6.596 -7.630 -10.783 1.00 97.25 116 THR A N 1
ATOM 892 C CA . THR A 1 116 ? 6.521 -8.390 -12.041 1.00 97.25 116 THR A CA 1
ATOM 893 C C . THR A 1 116 ? 6.098 -9.841 -11.806 1.00 97.25 116 THR A C 1
ATOM 895 O O . THR A 1 116 ? 5.272 -10.372 -12.552 1.00 97.25 116 THR A O 1
ATOM 898 N N . GLY A 1 117 ? 6.589 -10.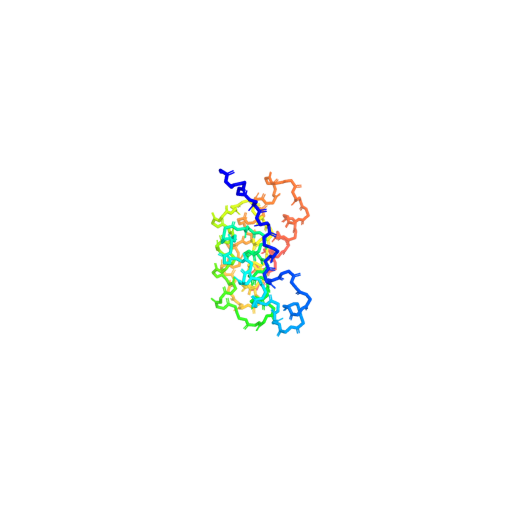468 -10.735 1.00 97.44 117 GLY A N 1
ATOM 899 C CA . GLY A 1 117 ? 6.156 -11.795 -10.304 1.00 97.44 117 GLY A CA 1
ATOM 900 C C . GLY A 1 117 ? 4.662 -11.839 -9.973 1.00 97.44 117 GLY A C 1
ATOM 901 O O . GLY A 1 117 ? 3.950 -12.709 -10.469 1.00 97.44 117 GLY A O 1
ATOM 902 N N . LEU A 1 118 ? 4.160 -10.859 -9.215 1.00 97.00 118 LEU A N 1
ATOM 903 C CA . LEU A 1 118 ? 2.727 -10.728 -8.912 1.00 97.00 118 LEU A CA 1
ATOM 904 C C . LEU A 1 118 ? 1.884 -10.471 -10.173 1.00 97.00 118 LEU A C 1
ATOM 906 O O . LEU A 1 118 ? 0.793 -11.011 -10.323 1.00 97.00 118 LEU A O 1
ATOM 910 N N . LEU A 1 119 ? 2.385 -9.691 -11.132 1.00 96.69 119 LEU A N 1
ATOM 911 C CA . LEU A 1 119 ? 1.696 -9.489 -12.412 1.00 96.69 119 LEU A CA 1
ATOM 912 C C . LEU A 1 119 ? 1.549 -10.793 -13.207 1.00 96.69 119 LEU A C 1
ATOM 914 O O . LEU A 1 119 ? 0.549 -10.971 -13.905 1.00 96.69 119 LEU A O 1
ATOM 918 N N . ALA A 1 120 ? 2.522 -11.702 -13.115 1.00 94.88 120 ALA A N 1
ATOM 919 C CA . ALA A 1 120 ? 2.447 -13.001 -13.771 1.00 94.88 120 ALA A CA 1
ATOM 920 C C . ALA A 1 120 ? 1.371 -13.906 -13.150 1.00 94.88 120 ALA A C 1
ATOM 922 O O . ALA A 1 120 ? 0.714 -14.638 -13.889 1.00 94.88 120 ALA A O 1
ATOM 923 N N . THR A 1 121 ? 1.139 -13.825 -11.833 1.00 92.38 121 THR A N 1
ATOM 924 C CA . THR A 1 121 ? 0.087 -14.618 -11.174 1.00 92.38 121 THR A CA 1
ATOM 925 C C . THR A 1 121 ? -1.312 -14.146 -11.569 1.00 92.38 121 THR A C 1
ATOM 927 O O . THR A 1 121 ? -2.169 -14.982 -11.835 1.00 92.38 121 THR A O 1
ATOM 930 N N . ILE A 1 122 ? -1.521 -12.831 -11.717 1.00 91.31 122 ILE A N 1
ATOM 931 C CA . ILE A 1 122 ? -2.804 -12.254 -12.166 1.00 91.31 122 ILE A CA 1
ATOM 932 C C . ILE A 1 122 ? -3.139 -12.652 -13.614 1.00 91.31 122 ILE A C 1
ATOM 934 O O . ILE A 1 122 ? -4.300 -12.821 -13.963 1.00 91.31 122 ILE A O 1
ATOM 938 N N . ARG A 1 123 ? -2.138 -12.803 -14.491 1.00 74.38 123 ARG A N 1
ATOM 939 C CA . ARG A 1 123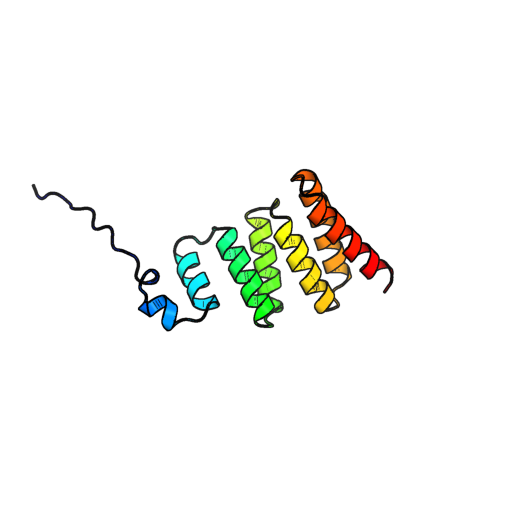 ? -2.363 -13.214 -15.894 1.00 74.38 123 ARG A CA 1
ATOM 940 C C . ARG A 1 123 ? -2.789 -14.677 -16.043 1.00 74.38 123 ARG A C 1
ATOM 942 O O . ARG A 1 123 ? -3.249 -15.049 -17.119 1.00 74.38 123 ARG A O 1
ATOM 949 N N . GLY A 1 124 ? -2.558 -15.500 -15.020 1.00 70.12 124 GLY A N 1
ATOM 950 C CA . GLY A 1 124 ? -2.856 -16.932 -15.034 1.00 70.12 124 GLY A CA 1
ATOM 951 C C . GLY A 1 124 ? -4.208 -17.317 -14.422 1.00 70.12 124 GLY A C 1
ATOM 952 O O . GLY A 1 124 ? -4.542 -18.500 -14.469 1.00 70.12 124 GLY A O 1
ATOM 953 N N . SER A 1 125 ? -4.945 -16.364 -13.841 1.00 57.25 125 SER A N 1
ATOM 954 C CA . SER A 1 125 ? -6.269 -16.544 -13.213 1.00 57.25 125 SER A CA 1
ATOM 955 C C . SER A 1 125 ? -7.405 -16.128 -14.136 1.00 57.25 125 SER A C 1
ATOM 957 O O . SER A 1 125 ? -8.417 -16.858 -14.181 1.00 57.25 125 SER A O 1
#

Solvent-accessible surface area (backbone atoms only — not comparable to full-atom values): 6934 Å² total; per-residue (Å²): 137,83,82,82,75,82,78,81,73,78,57,73,78,78,37,73,68,43,67,74,72,50,53,75,64,59,52,44,53,57,51,33,73,79,43,74,80,40,54,67,56,40,44,48,46,18,52,50,30,44,73,69,70,36,56,87,57,13,52,58,32,34,49,50,29,41,70,77,37,74,69,50,27,68,45,26,47,53,47,15,52,54,25,47,79,70,67,40,51,74,60,15,47,51,33,20,54,53,17,23,55,37,15,49,77,71,67,38,54,68,59,18,50,53,31,51,54,53,50,55,56,65,75,75,112

Mean predicted aligned error: 6.92 Å

pLDDT: mean 89.88, std 14.98, range [37.03, 98.75]

Secondary structure (DSSP, 8-state):
-----------GGGSHHHHHHS-HHHHHHHHHTT-TT-HHHHHHHHHHHHHTT-HHHHHHHHHHHHHH-TT-HHHHHHHHHHHHHTT-HHHHHHHHHHHHHHHHHTT-HHHHHHHHHHHHHHTT-

Nearest PDB structures (foldseek):
  3upv-assembly1_A  TM=9.160E-01  e=2.640E-04  Saccharomyces cerevisiae S288C
  2vgx-assembly1_B  TM=9.171E-01  e=8.701E-04  Yersinia enterocolitica
  6v8e-assembly1_A  TM=8.992E-01  e=5.747E-04  synthetic construct
  3uq3-assembly1_A  TM=9.161E-01  e=1.128E-03  Saccharomyces cerevisiae S288C
  6v8e-assembly2_F  TM=8.854E-01  e=8.261E-04  synthetic construct

Radius of gyration: 18.71 Å; Cα contacts (8 Å, |Δi|>4): 129; chains: 1; bounding box: 29×62×45 Å

Foldseek 3Di:
DDDDDPPPPPDPLPDPVNVPPDDPLVSLVVVCVVVVLPLVSLLSNLVVCLVVVNLVVSLVSLVSSCVSPVLPLVSLLVNLVSCVVVVVLVVSLVSLVSSLVSCVVVVNNVSNVVSVVVNVVSVVD